Protein AF-A0A6P0Y0K9-F1 (afdb_monomer)

Foldseek 3Di:
DAPPPPDDDDDDDPDDPVVCLVCVVVQLVDQWDWDDDPVDIDIHGSVNDPDDDDPPDDQDDDDPPDDHPDDDDDPPPPPPDD

Structure (mmCIF, N/CA/C/O backbone):
data_AF-A0A6P0Y0K9-F1
#
_entry.id   AF-A0A6P0Y0K9-F1
#
loop_
_atom_site.group_PDB
_atom_site.id
_atom_site.type_symbol
_atom_site.label_atom_id
_atom_site.label_alt_id
_atom_site.label_comp_id
_atom_site.label_asy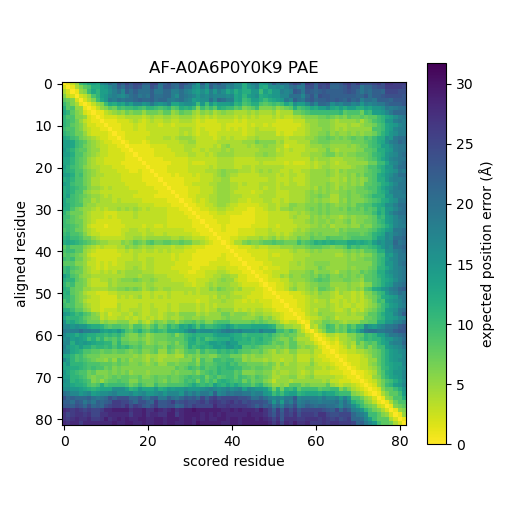m_id
_atom_site.label_entity_id
_atom_site.label_seq_id
_atom_site.pdbx_PDB_ins_code
_atom_site.Cartn_x
_atom_site.Cartn_y
_atom_site.Cartn_z
_atom_site.occupancy
_atom_site.B_iso_or_equiv
_atom_site.auth_seq_id
_atom_site.auth_comp_id
_atom_site.auth_asym_id
_atom_site.auth_atom_id
_atom_site.pdbx_PDB_model_num
ATOM 1 N N . MET A 1 1 ? -19.023 -4.361 -1.692 1.00 37.97 1 MET A N 1
ATOM 2 C CA . MET A 1 1 ? -17.998 -5.340 -1.277 1.00 37.97 1 MET A CA 1
ATOM 3 C C . MET A 1 1 ? -16.885 -4.568 -0.600 1.00 37.97 1 MET A C 1
ATOM 5 O O . MET A 1 1 ? -16.349 -3.659 -1.213 1.00 37.97 1 MET A O 1
ATOM 9 N N . TYR A 1 2 ? -16.605 -4.853 0.667 1.00 37.88 2 TYR A N 1
ATOM 10 C CA . TYR A 1 2 ? -15.500 -4.246 1.410 1.00 37.88 2 TYR A CA 1
ATOM 11 C C . TYR A 1 2 ? -14.619 -5.398 1.878 1.00 37.88 2 TYR A C 1
ATOM 13 O O . TYR A 1 2 ? -15.138 -6.389 2.392 1.00 37.88 2 TYR A O 1
ATOM 21 N N . TYR A 1 3 ? -13.312 -5.290 1.683 1.00 49.16 3 TYR A N 1
ATOM 22 C CA . TYR A 1 3 ? -12.360 -6.287 2.151 1.00 49.16 3 TYR A CA 1
ATOM 23 C C . TYR A 1 3 ? -12.271 -6.205 3.683 1.00 49.16 3 TYR A C 1
ATOM 25 O O . TYR A 1 3 ? -11.659 -5.289 4.221 1.00 49.16 3 TYR A O 1
ATOM 33 N N . ILE A 1 4 ? -12.941 -7.122 4.392 1.00 53.34 4 ILE A N 1
ATOM 34 C CA . ILE A 1 4 ? -12.880 -7.251 5.868 1.00 53.34 4 ILE A CA 1
ATOM 35 C C . ILE A 1 4 ? -12.060 -8.496 6.278 1.00 53.34 4 ILE A C 1
ATOM 37 O O . ILE A 1 4 ? -11.810 -8.736 7.450 1.00 53.34 4 ILE A O 1
ATOM 41 N N . ASN A 1 5 ? -11.570 -9.283 5.317 1.00 57.97 5 ASN A N 1
ATOM 42 C CA . ASN A 1 5 ? -11.055 -10.631 5.582 1.00 57.97 5 ASN A CA 1
ATOM 43 C C . ASN A 1 5 ? -9.544 -10.715 5.877 1.00 57.97 5 ASN A C 1
ATOM 45 O O . ASN A 1 5 ? -8.983 -11.804 5.851 1.00 57.97 5 ASN A O 1
ATOM 49 N N . GLY A 1 6 ? -8.857 -9.596 6.134 1.00 60.25 6 GLY A N 1
ATOM 50 C CA . GLY A 1 6 ? -7.424 -9.616 6.471 1.00 60.25 6 GLY A CA 1
ATOM 51 C C . GLY A 1 6 ? -6.501 -10.119 5.349 1.00 60.25 6 GLY A C 1
ATOM 52 O O . GLY A 1 6 ? -5.344 -10.444 5.608 1.00 60.25 6 GLY A O 1
ATOM 53 N N . HIS A 1 7 ? -6.994 -10.193 4.110 1.00 70.06 7 HIS A N 1
ATOM 54 C CA . HIS A 1 7 ? -6.176 -10.515 2.944 1.00 70.06 7 HIS A CA 1
ATOM 55 C C . HIS A 1 7 ? -5.233 -9.356 2.614 1.00 70.06 7 HIS A C 1
ATOM 57 O O . HIS A 1 7 ? -5.616 -8.189 2.677 1.00 70.06 7 HIS A O 1
ATOM 63 N N . SER A 1 8 ? -3.998 -9.702 2.257 1.00 78.19 8 SER A N 1
ATOM 64 C CA . SER A 1 8 ? -3.015 -8.761 1.727 1.00 78.19 8 SER A CA 1
ATOM 65 C C . SER A 1 8 ? -3.074 -8.778 0.202 1.00 78.19 8 SER A C 1
ATOM 67 O O . SER A 1 8 ? -3.072 -9.853 -0.398 1.00 78.19 8 SER A O 1
ATOM 69 N N . GLU A 1 9 ? -3.083 -7.599 -0.413 1.00 85.94 9 GLU A N 1
ATOM 70 C CA . GLU A 1 9 ? -2.961 -7.416 -1.859 1.00 85.94 9 GLU A CA 1
ATOM 71 C C . GLU A 1 9 ? -1.736 -6.554 -2.172 1.00 85.94 9 GLU A C 1
ATOM 73 O O . GLU A 1 9 ? -1.298 -5.735 -1.364 1.00 85.94 9 GLU A O 1
ATOM 78 N N . THR A 1 10 ? -1.140 -6.766 -3.344 1.00 88.75 10 THR A N 1
ATOM 79 C CA . THR A 1 10 ? 0.045 -6.032 -3.801 1.00 88.75 10 THR A CA 1
ATOM 80 C C . THR A 1 10 ? -0.220 -5.466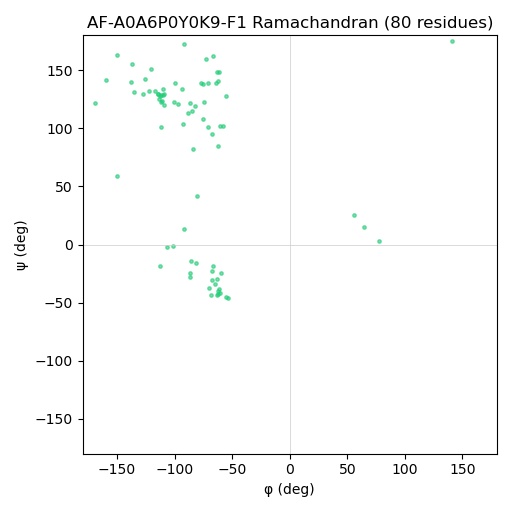 -5.184 1.00 88.75 10 THR A C 1
ATOM 82 O O . THR A 1 10 ? -0.615 -6.198 -6.086 1.00 88.75 10 THR A O 1
ATOM 85 N N . PHE A 1 11 ? 0.050 -4.173 -5.351 1.00 90.25 11 PHE A N 1
ATOM 86 C CA . PHE A 1 11 ? -0.141 -3.458 -6.607 1.00 90.25 11 PHE A CA 1
ATOM 87 C C . PHE A 1 11 ? 1.200 -2.944 -7.122 1.00 90.25 11 PHE A C 1
ATOM 89 O O . PHE A 1 11 ? 1.971 -2.335 -6.379 1.00 90.25 11 PHE A O 1
ATOM 96 N N . SER A 1 12 ? 1.472 -3.172 -8.405 1.00 90.50 12 SER A N 1
ATOM 97 C CA . SER A 1 12 ? 2.595 -2.542 -9.097 1.00 90.50 12 SER A CA 1
ATOM 98 C C . SER A 1 12 ? 2.150 -1.194 -9.643 1.00 90.50 12 SER A C 1
ATOM 100 O O . SER A 1 12 ? 1.202 -1.117 -10.420 1.00 90.50 12 SER A O 1
ATOM 102 N N . LEU A 1 13 ? 2.838 -0.131 -9.235 1.00 89.75 13 LEU A N 1
ATOM 103 C CA . LEU A 1 13 ? 2.551 1.221 -9.698 1.00 89.75 13 LEU A CA 1
ATOM 104 C C . LEU A 1 13 ? 3.543 1.622 -10.798 1.00 89.75 13 LEU A C 1
ATOM 106 O O . LEU A 1 13 ? 4.735 1.349 -10.655 1.00 89.75 13 LEU A O 1
ATOM 110 N N . PRO A 1 14 ? 3.097 2.304 -11.867 1.00 90.81 14 PRO A N 1
ATOM 111 C CA . PRO A 1 14 ? 3.963 2.759 -12.956 1.00 90.81 14 PRO A CA 1
ATOM 112 C C . PRO A 1 14 ? 4.709 4.058 -12.594 1.00 90.81 14 PRO A C 1
ATOM 114 O O . PRO A 1 14 ? 4.792 4.982 -13.399 1.00 90.81 14 PRO A O 1
ATOM 117 N N . ILE A 1 15 ? 5.218 4.156 -11.365 1.00 88.88 15 ILE A N 1
ATOM 118 C CA . ILE A 1 15 ? 5.950 5.316 -10.838 1.00 88.88 15 ILE A CA 1
ATOM 119 C C . ILE A 1 15 ? 7.167 4.842 -10.045 1.00 88.88 15 ILE A C 1
ATOM 121 O O . ILE A 1 15 ? 7.192 3.720 -9.532 1.00 88.88 15 ILE A O 1
ATOM 125 N N . SER A 1 16 ? 8.185 5.692 -9.925 1.00 87.50 16 SER A N 1
ATOM 126 C CA . SER A 1 16 ? 9.360 5.369 -9.114 1.00 87.50 16 SER A CA 1
ATOM 127 C C . SER A 1 16 ? 9.054 5.436 -7.615 1.00 87.50 16 SER A C 1
ATOM 129 O O . SER A 1 16 ? 8.119 6.112 -7.175 1.00 87.50 16 SER A O 1
ATOM 131 N N . SER A 1 17 ? 9.878 4.780 -6.794 1.00 84.44 17 SER A N 1
ATOM 132 C CA . SER A 1 17 ? 9.747 4.860 -5.335 1.00 84.44 17 SER A CA 1
ATOM 133 C C . SER A 1 17 ? 9.978 6.281 -4.806 1.00 84.44 17 SER A C 1
ATOM 135 O O . SER A 1 17 ? 9.356 6.662 -3.818 1.00 84.44 17 SER A O 1
ATOM 137 N N . GLN A 1 18 ? 10.805 7.091 -5.480 1.00 84.25 18 GLN A N 1
ATOM 138 C CA . GLN A 1 18 ? 11.002 8.507 -5.152 1.00 84.25 18 GLN A CA 1
ATOM 139 C C . GLN A 1 18 ? 9.751 9.343 -5.448 1.00 84.25 18 GLN A C 1
ATOM 141 O O . GLN A 1 18 ? 9.359 10.165 -4.627 1.00 84.25 18 GLN A O 1
ATOM 146 N N . GLN A 1 19 ? 9.098 9.119 -6.594 1.00 88.00 19 GLN A N 1
ATOM 147 C CA . GLN A 1 19 ? 7.832 9.788 -6.912 1.00 88.00 19 GLN A CA 1
ATOM 148 C C . GLN A 1 19 ? 6.748 9.398 -5.904 1.00 88.00 19 GLN A C 1
ATOM 150 O O . GLN A 1 19 ? 6.040 10.260 -5.384 1.00 88.00 19 GLN A O 1
ATOM 155 N N . PHE A 1 20 ? 6.668 8.107 -5.568 1.00 87.62 20 PHE A N 1
ATOM 156 C CA . PHE A 1 20 ? 5.728 7.621 -4.565 1.00 87.62 20 PHE A CA 1
ATOM 157 C C . PHE A 1 20 ? 5.990 8.229 -3.182 1.00 87.62 20 PHE A C 1
ATOM 159 O O . PHE A 1 20 ? 5.044 8.623 -2.507 1.00 87.62 20 PHE A O 1
ATOM 166 N N . GLN A 1 21 ? 7.258 8.381 -2.782 1.00 85.44 21 GLN A N 1
ATOM 167 C CA . GLN A 1 21 ? 7.637 9.021 -1.521 1.00 85.44 21 GLN A CA 1
ATOM 168 C C . GLN A 1 21 ? 7.048 10.430 -1.384 1.00 85.44 21 GLN A C 1
ATOM 170 O O . GLN A 1 21 ? 6.521 10.764 -0.326 1.00 85.44 21 GLN A O 1
ATOM 175 N N . THR A 1 22 ? 7.126 11.253 -2.431 1.00 86.12 22 THR A N 1
ATOM 176 C CA . THR A 1 22 ? 6.599 12.625 -2.399 1.00 86.12 22 THR A CA 1
ATOM 177 C C . THR A 1 22 ? 5.078 12.654 -2.236 1.00 86.12 22 THR A C 1
ATOM 179 O O . THR A 1 22 ? 4.548 13.542 -1.573 1.00 86.12 22 THR A O 1
ATOM 182 N N . MET A 1 23 ? 4.374 11.676 -2.806 1.00 88.56 23 MET A N 1
ATOM 183 C CA . MET A 1 23 ? 2.910 11.607 -2.770 1.00 88.56 23 MET A CA 1
ATOM 184 C C . MET A 1 23 ? 2.368 10.911 -1.517 1.00 88.56 23 MET A C 1
ATOM 186 O O . MET A 1 23 ? 1.230 11.165 -1.125 1.00 88.56 23 MET A O 1
ATOM 190 N N . LEU A 1 24 ? 3.160 10.040 -0.883 1.00 85.56 24 LEU A N 1
ATOM 191 C CA . LEU A 1 24 ? 2.717 9.175 0.210 1.00 85.56 24 LEU A CA 1
ATOM 192 C C . LEU A 1 24 ? 2.040 9.935 1.368 1.00 85.56 24 LEU A C 1
ATOM 194 O O . LEU A 1 24 ? 0.962 9.500 1.771 1.00 85.56 24 LEU A O 1
ATOM 198 N N . PRO A 1 25 ? 2.567 11.067 1.884 1.00 84.50 25 PRO A N 1
ATOM 199 C CA . PRO A 1 25 ? 1.906 11.792 2.970 1.00 84.50 25 PRO A CA 1
ATOM 200 C C . PRO A 1 25 ? 0.502 12.276 2.597 1.00 84.50 25 PRO A C 1
ATOM 202 O O . PRO A 1 25 ? -0.428 12.140 3.385 1.00 84.50 25 PRO A O 1
ATOM 205 N N . GLN A 1 26 ? 0.332 12.795 1.378 1.00 86.94 26 GLN A N 1
ATOM 206 C CA . GLN A 1 26 ? -0.972 13.242 0.884 1.00 86.94 26 GLN A CA 1
ATOM 207 C C . GLN A 1 26 ? -1.908 12.060 0.621 1.00 86.94 26 GLN A C 1
ATOM 209 O O . GLN A 1 26 ? -3.101 12.147 0.902 1.00 86.94 26 GLN A O 1
ATOM 214 N N . LEU A 1 27 ? -1.372 10.945 0.119 1.00 86.06 27 LEU A N 1
ATOM 215 C CA . LEU A 1 27 ? -2.127 9.720 -0.133 1.00 86.06 27 LEU A CA 1
ATOM 216 C C . LEU A 1 27 ? -2.708 9.137 1.162 1.00 86.06 27 LEU A C 1
ATOM 218 O O . LEU A 1 27 ? -3.871 8.747 1.186 1.00 86.06 27 LEU A O 1
ATOM 222 N N . LEU A 1 28 ? -1.921 9.121 2.243 1.00 82.69 28 LEU A N 1
ATOM 223 C CA . LEU A 1 28 ? -2.346 8.631 3.560 1.00 82.69 28 LEU A CA 1
ATOM 224 C C . LEU A 1 28 ? -3.427 9.505 4.216 1.00 82.69 28 LEU A C 1
ATOM 226 O O . LEU A 1 28 ? -4.113 9.036 5.119 1.00 82.69 28 LEU A O 1
ATOM 230 N N . GLN A 1 29 ? -3.595 10.752 3.767 1.00 87.31 29 GLN A N 1
ATOM 231 C CA . GLN A 1 29 ? -4.658 11.649 4.231 1.00 87.31 29 GLN A CA 1
ATOM 232 C C . GLN A 1 29 ? -5.977 11.462 3.467 1.00 87.31 29 GLN A C 1
ATOM 234 O O . GLN A 1 29 ? -7.011 11.961 3.909 1.00 87.31 29 GLN A O 1
ATOM 239 N N . GLN A 1 30 ? -5.968 10.768 2.324 1.00 90.94 30 GLN A N 1
ATOM 240 C CA . GLN A 1 30 ? -7.191 10.507 1.568 1.00 90.94 30 GLN A CA 1
ATOM 241 C C . GLN A 1 30 ? -7.998 9.386 2.234 1.00 90.94 30 GLN A C 1
ATOM 243 O O . GLN A 1 30 ? -7.412 8.378 2.622 1.00 90.94 30 GLN A O 1
ATOM 248 N N . PRO A 1 31 ? -9.337 9.487 2.316 1.00 90.38 31 PRO A N 1
ATOM 249 C CA . PRO A 1 31 ? -10.175 8.429 2.895 1.00 90.38 31 PRO A CA 1
ATOM 250 C C . PRO A 1 31 ? -10.195 7.146 2.046 1.00 90.38 31 PRO A C 1
ATOM 252 O O . PRO A 1 31 ? -10.470 6.054 2.551 1.00 90.38 31 PRO A O 1
ATOM 255 N N . TRP A 1 32 ? -9.893 7.272 0.750 1.00 91.06 32 TRP A N 1
ATOM 256 C CA . TRP A 1 32 ? -9.899 6.183 -0.218 1.00 91.06 32 TRP A CA 1
ATOM 257 C C . TRP A 1 32 ? -8.686 6.267 -1.142 1.00 91.06 32 TRP A C 1
ATOM 259 O O . TRP A 1 32 ? -8.338 7.342 -1.626 1.00 91.06 32 TRP A O 1
ATOM 269 N N . ILE A 1 33 ? -8.095 5.114 -1.447 1.00 89.56 33 ILE A N 1
ATOM 270 C CA . ILE A 1 33 ? -7.096 4.941 -2.504 1.00 89.56 33 ILE A CA 1
ATOM 271 C C . ILE A 1 33 ? -7.747 4.137 -3.624 1.00 89.56 33 ILE A C 1
ATOM 273 O O . ILE A 1 33 ? -8.322 3.080 -3.371 1.00 89.56 33 ILE A O 1
ATOM 277 N N . THR A 1 34 ? -7.657 4.634 -4.855 1.00 90.75 34 THR A N 1
ATOM 278 C CA . THR A 1 34 ? -8.251 3.985 -6.028 1.00 90.75 34 THR A CA 1
ATOM 279 C C . THR A 1 34 ? -7.156 3.492 -6.963 1.00 90.75 34 THR A C 1
ATOM 281 O O . THR A 1 34 ? -6.282 4.261 -7.358 1.00 90.75 34 THR A O 1
ATOM 284 N N . PHE A 1 35 ? -7.220 2.218 -7.332 1.00 91.06 35 PHE A N 1
ATOM 285 C CA . PHE A 1 35 ? -6.360 1.593 -8.328 1.00 91.06 35 PHE A CA 1
ATOM 286 C C . PHE A 1 35 ? -7.194 1.290 -9.567 1.00 91.06 35 PHE A C 1
ATOM 288 O O . PHE A 1 35 ? -8.161 0.530 -9.501 1.00 91.06 35 PHE A O 1
ATOM 295 N N . HIS A 1 36 ? -6.806 1.869 -10.698 1.00 92.44 36 HIS A N 1
ATOM 296 C CA . HIS A 1 36 ? -7.368 1.523 -11.997 1.00 92.44 36 HIS A CA 1
ATOM 297 C C . HIS A 1 36 ? -6.498 0.435 -12.621 1.00 92.44 36 HIS A C 1
ATOM 299 O O . HIS A 1 36 ? -5.378 0.699 -13.059 1.00 92.44 36 HIS A O 1
ATOM 305 N N . LEU A 1 37 ? -6.998 -0.796 -12.587 1.00 92.38 37 LEU A N 1
ATOM 306 C CA . LEU A 1 37 ? -6.390 -1.948 -13.241 1.00 92.38 37 LEU A CA 1
ATOM 307 C C . LEU A 1 37 ? -6.984 -2.095 -14.648 1.00 92.38 37 LEU A C 1
ATOM 309 O O . LEU A 1 37 ? -7.918 -1.385 -15.020 1.00 92.38 37 LEU A O 1
ATOM 313 N N . ILE A 1 38 ? -6.425 -3.006 -15.443 1.00 91.94 38 ILE A N 1
ATOM 314 C CA . ILE A 1 38 ? -6.822 -3.198 -16.848 1.00 91.94 38 ILE A CA 1
ATOM 315 C C . ILE A 1 38 ? -8.296 -3.621 -16.967 1.00 91.94 38 ILE A C 1
ATOM 317 O O . ILE A 1 38 ? -8.992 -3.194 -17.883 1.00 91.94 38 ILE A O 1
ATOM 321 N N . ASP A 1 39 ? -8.764 -4.455 -16.046 1.00 94.00 39 ASP A N 1
ATOM 322 C CA . ASP A 1 39 ? -10.065 -5.126 -16.064 1.00 94.00 39 ASP A CA 1
ATOM 323 C C . ASP A 1 39 ? -11.021 -4.648 -14.962 1.00 94.00 39 ASP A C 1
ATOM 325 O O . ASP A 1 39 ? -12.233 -4.845 -15.066 1.00 94.00 39 ASP A O 1
ATOM 329 N N . GLN A 1 40 ? -10.506 -3.999 -13.916 1.00 92.12 40 GLN A N 1
ATOM 330 C CA . GLN A 1 40 ? -11.310 -3.559 -12.780 1.00 92.12 40 GLN A CA 1
ATOM 331 C C . GLN A 1 40 ? -10.767 -2.301 -12.100 1.00 92.12 40 GLN A C 1
ATOM 333 O O . GLN A 1 40 ? -9.609 -1.915 -12.242 1.00 92.12 40 GLN A O 1
ATOM 338 N N . THR A 1 41 ? -11.621 -1.666 -11.298 1.00 92.69 41 THR A N 1
ATOM 339 C CA . THR A 1 41 ? -11.218 -0.607 -10.368 1.00 92.69 41 THR A CA 1
ATOM 340 C C . THR A 1 41 ? -11.319 -1.129 -8.942 1.00 92.69 4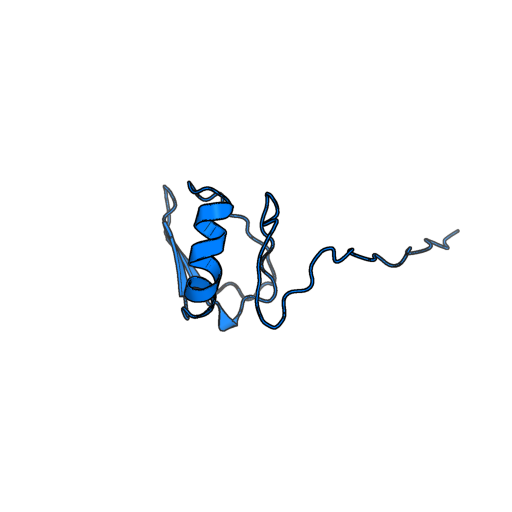1 THR A C 1
ATOM 342 O O . THR A 1 41 ? -12.348 -1.678 -8.550 1.00 92.69 41 THR A O 1
ATOM 345 N N . VAL A 1 42 ? -10.252 -0.951 -8.167 1.00 90.81 42 VAL A N 1
ATOM 346 C CA . VAL A 1 42 ? -10.184 -1.349 -6.758 1.00 90.81 42 VAL A CA 1
ATOM 347 C C . VAL A 1 42 ? -10.112 -0.096 -5.897 1.00 90.81 42 VAL A C 1
ATOM 349 O O . VAL A 1 42 ? -9.198 0.707 -6.054 1.00 90.81 42 VAL A O 1
ATOM 352 N N . CYS A 1 43 ? -11.055 0.059 -4.967 1.00 90.19 43 CYS A N 1
ATOM 353 C CA . CYS A 1 43 ? -11.064 1.156 -3.999 1.00 90.19 43 CYS A CA 1
ATOM 354 C C . CYS A 1 43 ? -10.780 0.614 -2.595 1.00 90.19 43 CYS A C 1
ATOM 356 O O . CYS A 1 43 ? -11.513 -0.244 -2.097 1.00 90.19 43 CYS A O 1
ATOM 358 N N . ILE A 1 44 ? -9.744 1.136 -1.942 1.00 87.88 44 ILE A N 1
ATOM 359 C CA . ILE A 1 44 ? -9.305 0.728 -0.605 1.00 87.88 44 ILE A CA 1
ATOM 360 C C . ILE A 1 44 ? -9.535 1.881 0.370 1.00 87.88 44 ILE A C 1
ATOM 362 O O . ILE A 1 44 ? -9.046 2.984 0.149 1.00 87.88 44 ILE A O 1
ATOM 366 N N . SER A 1 45 ? -10.270 1.626 1.454 1.00 88.00 45 SER A N 1
ATOM 367 C CA . SER A 1 45 ? -10.435 2.587 2.554 1.00 88.00 45 SER A CA 1
ATOM 368 C C . SER A 1 45 ? -9.156 2.638 3.381 1.00 88.00 45 SER A C 1
ATOM 370 O O . SER A 1 45 ? -8.742 1.608 3.915 1.00 88.00 45 SER A O 1
ATOM 372 N N . THR A 1 46 ? -8.552 3.817 3.518 1.00 86.19 46 THR A N 1
ATOM 373 C CA . THR A 1 46 ? -7.320 4.000 4.308 1.00 86.19 46 THR A CA 1
ATOM 374 C C . THR A 1 46 ? -7.549 3.791 5.802 1.00 86.19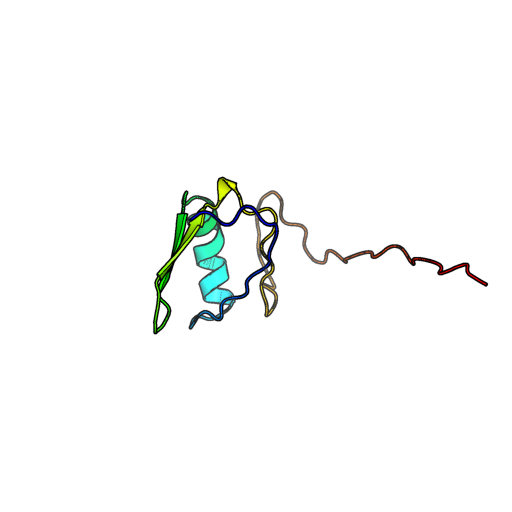 46 THR A C 1
ATOM 376 O O . THR A 1 46 ? -6.677 3.248 6.471 1.00 86.19 46 THR A O 1
ATOM 379 N N . GL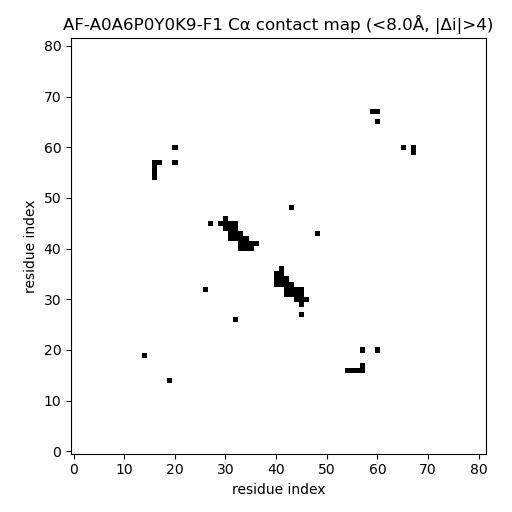U A 1 47 ? -8.749 4.089 6.307 1.00 86.44 47 GLU A N 1
ATOM 380 C CA .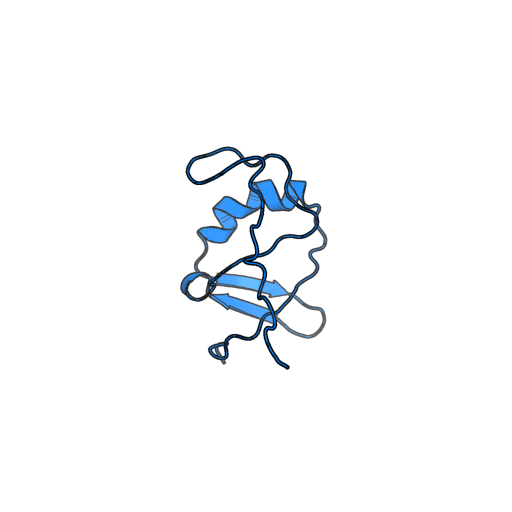 GLU A 1 47 ? -9.147 3.854 7.706 1.00 86.44 47 GLU A CA 1
ATOM 381 C C . GLU A 1 47 ? -9.076 2.375 8.118 1.00 86.44 47 GLU A C 1
ATOM 383 O O . GLU A 1 47 ? -8.947 2.058 9.299 1.00 86.44 47 GLU A O 1
ATOM 388 N N . LYS A 1 48 ? -9.167 1.454 7.149 1.00 84.44 48 LYS A N 1
ATOM 389 C CA . LYS A 1 48 ? -9.131 0.000 7.380 1.00 84.44 48 LYS A CA 1
ATOM 390 C C . LYS A 1 48 ? -7.777 -0.632 7.054 1.00 84.44 48 LYS A C 1
ATOM 392 O O . LYS A 1 48 ? -7.612 -1.840 7.226 1.00 84.44 48 LYS A O 1
ATOM 397 N N . VAL A 1 49 ? -6.807 0.151 6.579 1.00 82.69 49 VAL A N 1
ATOM 398 C CA . VAL A 1 49 ? -5.463 -0.341 6.262 1.00 82.69 49 VAL A CA 1
ATOM 399 C C . VAL A 1 49 ? -4.631 -0.401 7.538 1.00 82.69 49 VAL A C 1
ATOM 401 O O . VAL A 1 49 ? -4.370 0.612 8.174 1.00 82.69 49 VAL A O 1
ATOM 404 N N . MET A 1 50 ? -4.164 -1.600 7.895 1.00 81.75 50 MET A N 1
ATOM 405 C CA . MET A 1 50 ? -3.351 -1.788 9.103 1.00 81.75 50 MET A CA 1
ATOM 406 C C . MET A 1 50 ? -1.859 -1.555 8.892 1.00 81.75 50 MET A C 1
ATOM 408 O O . MET A 1 50 ? -1.147 -1.202 9.828 1.00 81.75 50 MET A O 1
ATOM 412 N N . LYS A 1 51 ? -1.367 -1.779 7.672 1.00 85.00 51 LYS A N 1
ATOM 413 C CA . LYS A 1 51 ? 0.045 -1.627 7.321 1.00 85.00 51 LYS A CA 1
ATOM 414 C C . LYS A 1 51 ? 0.186 -1.464 5.813 1.00 85.00 51 LYS A C 1
ATOM 416 O O . LYS A 1 51 ? -0.471 -2.179 5.063 1.00 85.00 51 LYS A O 1
ATOM 421 N N . ILE A 1 52 ? 1.101 -0.596 5.388 1.00 83.56 52 ILE A N 1
ATOM 422 C CA . ILE A 1 52 ? 1.547 -0.495 3.995 1.00 83.56 52 ILE A CA 1
ATOM 423 C C . ILE A 1 52 ? 3.018 -0.901 3.931 1.00 83.56 52 ILE A C 1
ATOM 425 O O . ILE A 1 52 ? 3.841 -0.401 4.697 1.00 83.56 52 ILE A O 1
ATOM 429 N N . GLU A 1 53 ? 3.350 -1.815 3.021 1.00 87.94 53 GLU A N 1
ATOM 430 C CA . GLU A 1 53 ? 4.728 -2.221 2.737 1.00 87.94 53 GLU A CA 1
ATOM 431 C C . GLU A 1 53 ? 5.117 -1.746 1.337 1.00 87.94 53 GLU A C 1
ATOM 433 O O . GLU A 1 53 ? 4.409 -2.005 0.369 1.00 87.94 53 GLU A O 1
ATOM 438 N N . ILE A 1 54 ? 6.253 -1.054 1.230 1.00 86.19 54 ILE A N 1
ATOM 439 C CA . ILE A 1 54 ? 6.718 -0.437 -0.017 1.00 86.19 54 ILE A CA 1
ATOM 440 C C . ILE A 1 54 ? 8.007 -1.127 -0.457 1.00 86.19 54 ILE A C 1
ATOM 442 O O . ILE A 1 54 ? 8.942 -1.276 0.335 1.00 86.19 54 ILE A O 1
ATOM 446 N N . LYS A 1 55 ? 8.057 -1.554 -1.723 1.00 86.06 55 LYS A N 1
ATOM 447 C CA . LYS A 1 55 ? 9.237 -2.157 -2.353 1.00 86.06 55 LYS A CA 1
ATOM 448 C C . LYS A 1 55 ? 9.440 -1.545 -3.749 1.00 86.06 55 LYS A C 1
ATOM 450 O O . LYS A 1 55 ? 8.476 -1.522 -4.509 1.00 86.06 55 LYS A O 1
ATOM 455 N N . PRO A 1 56 ? 10.657 -1.095 -4.115 1.00 84.00 56 PRO A N 1
ATOM 456 C CA . PRO A 1 56 ? 11.875 -1.052 -3.293 1.00 84.00 56 PRO A CA 1
ATOM 457 C C . PRO A 1 56 ? 11.762 -0.054 -2.119 1.00 84.00 56 PRO A C 1
ATOM 459 O O . PRO A 1 56 ? 10.863 0.790 -2.131 1.00 84.00 56 PRO A O 1
ATOM 462 N N . PRO A 1 57 ? 12.625 -0.157 -1.087 1.00 83.69 57 PRO A N 1
ATOM 463 C CA . PRO A 1 57 ? 12.546 0.711 0.087 1.00 83.69 57 PRO A CA 1
ATOM 464 C C . PRO A 1 57 ? 12.736 2.189 -0.275 1.00 83.69 57 PRO A C 1
ATOM 466 O O . PRO A 1 57 ? 13.476 2.542 -1.196 1.00 83.69 57 PRO A O 1
ATOM 469 N N . ILE A 1 58 ? 12.077 3.055 0.493 1.00 83.56 58 ILE A N 1
ATOM 470 C CA . ILE A 1 58 ? 12.236 4.506 0.413 1.00 83.56 58 ILE A CA 1
ATOM 471 C C . ILE A 1 58 ? 13.379 4.911 1.349 1.00 83.56 58 ILE A C 1
ATOM 473 O O . ILE A 1 58 ? 13.263 4.777 2.564 1.00 83.56 58 ILE A O 1
ATOM 477 N N . ASN A 1 59 ? 14.492 5.393 0.793 1.00 72.12 59 ASN A N 1
ATOM 478 C CA . ASN A 1 59 ? 15.749 5.506 1.541 1.00 7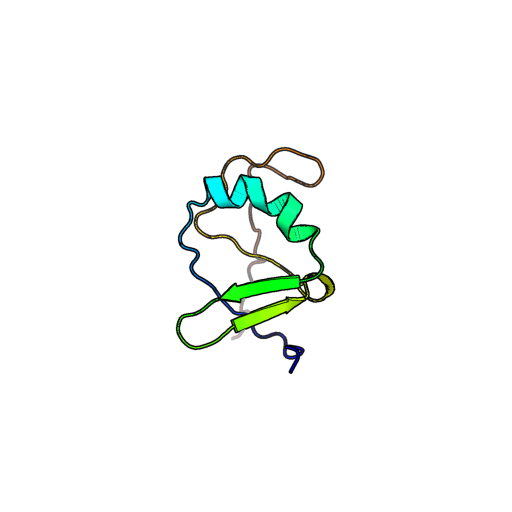2.12 59 ASN A CA 1
ATOM 479 C C . ASN A 1 59 ? 15.871 6.750 2.444 1.00 72.12 59 ASN A C 1
ATOM 481 O O . ASN A 1 59 ? 16.754 6.770 3.296 1.00 72.12 59 ASN A O 1
ATOM 485 N N . GLN A 1 60 ? 15.045 7.793 2.279 1.00 68.56 60 GLN A N 1
ATOM 486 C CA . GLN A 1 60 ? 15.227 9.069 2.997 1.00 68.56 60 GLN A CA 1
ATOM 487 C C . GLN A 1 60 ? 13.909 9.814 3.264 1.00 68.56 60 GLN A C 1
ATOM 489 O O . GLN A 1 60 ? 13.733 10.949 2.822 1.00 68.56 60 GLN A O 1
ATOM 494 N N . MET A 1 61 ? 12.960 9.203 3.977 1.00 74.31 61 MET A N 1
ATOM 495 C CA . MET A 1 61 ? 11.858 9.993 4.545 1.00 74.31 61 MET A CA 1
ATOM 496 C C . MET A 1 61 ? 12.354 10.778 5.767 1.00 74.31 61 MET A C 1
ATOM 498 O O . MET A 1 61 ? 13.122 10.254 6.571 1.00 74.31 61 MET A O 1
ATOM 502 N N . GLN A 1 62 ? 11.930 12.036 5.890 1.00 72.50 62 GLN A N 1
ATOM 503 C CA . GLN A 1 62 ? 12.217 12.911 7.030 1.00 72.50 62 GLN A CA 1
ATOM 504 C C . GLN A 1 62 ? 10.897 13.445 7.591 1.00 72.50 62 GLN A C 1
ATOM 506 O O . GLN A 1 62 ? 9.978 13.722 6.820 1.00 72.50 62 GLN A O 1
ATOM 511 N N . GLY A 1 63 ? 10.801 13.576 8.915 1.00 76.00 63 GLY A N 1
ATOM 512 C CA . GLY A 1 63 ? 9.601 14.058 9.603 1.00 76.00 63 GLY A CA 1
ATOM 513 C C . GLY A 1 63 ? 9.324 13.317 10.910 1.00 76.00 63 GLY A C 1
ATOM 514 O O . GLY A 1 63 ? 10.015 12.356 11.257 1.00 76.00 63 GLY A O 1
ATOM 515 N N . GLU A 1 64 ? 8.311 13.774 11.643 1.00 77.06 64 GLU A N 1
ATOM 516 C CA . GLU A 1 64 ? 7.866 13.123 12.877 1.00 77.06 64 GLU A CA 1
ATOM 517 C C . GLU A 1 64 ? 7.366 11.695 12.609 1.00 77.06 64 GLU A C 1
ATOM 519 O O . GLU A 1 64 ? 6.729 11.416 11.595 1.00 77.06 64 GLU A O 1
ATOM 524 N N . GLY A 1 65 ? 7.679 10.769 13.521 1.00 80.88 65 GLY A N 1
ATOM 525 C CA . GLY A 1 65 ? 7.297 9.358 13.401 1.00 80.88 65 GLY A CA 1
ATOM 526 C C . GLY A 1 65 ? 8.148 8.526 12.431 1.00 80.88 65 GLY A C 1
ATOM 527 O O . GLY A 1 65 ? 7.868 7.340 12.253 1.00 80.88 65 GLY A O 1
ATOM 528 N N . ILE A 1 66 ? 9.195 9.100 11.826 1.00 84.69 66 ILE A N 1
ATOM 529 C CA . ILE A 1 66 ? 10.119 8.379 10.940 1.00 84.69 66 ILE A CA 1
ATOM 530 C C . ILE A 1 66 ? 11.411 8.028 11.685 1.00 84.69 66 ILE A C 1
ATOM 532 O O . ILE A 1 66 ? 12.134 8.899 12.161 1.00 84.69 66 ILE A O 1
ATOM 536 N N . PHE A 1 67 ? 11.735 6.734 11.729 1.00 84.69 67 PHE A N 1
ATOM 537 C CA . PHE A 1 67 ? 12.944 6.213 12.370 1.00 84.69 67 PHE A CA 1
ATOM 538 C C . PHE A 1 67 ? 13.910 5.658 11.320 1.00 84.69 67 PHE A C 1
ATOM 540 O O . PHE A 1 67 ? 13.736 4.543 10.812 1.00 84.69 67 PHE A O 1
ATOM 547 N N . ALA A 1 68 ? 14.937 6.440 10.986 1.00 82.69 68 ALA A N 1
ATOM 548 C CA . ALA A 1 68 ? 15.963 6.040 10.027 1.00 82.69 68 ALA A CA 1
ATOM 549 C C . ALA A 1 68 ? 16.763 4.820 10.520 1.00 82.69 68 ALA A C 1
ATOM 551 O O . ALA A 1 68 ? 16.981 4.652 11.717 1.00 82.69 68 ALA A O 1
ATOM 552 N N . ASN A 1 69 ? 17.225 3.982 9.584 1.00 82.38 69 ASN A N 1
ATOM 553 C CA . ASN A 1 69 ? 18.059 2.799 9.856 1.00 82.38 69 ASN A CA 1
ATOM 554 C C . ASN A 1 69 ? 17.455 1.790 10.855 1.00 82.38 69 ASN A C 1
ATOM 556 O O . ASN A 1 69 ? 18.182 1.026 11.491 1.00 82.38 69 ASN A O 1
ATOM 560 N N . SER A 1 70 ? 16.126 1.763 10.983 1.00 84.25 70 SER A N 1
ATOM 561 C CA . SER A 1 70 ? 15.424 0.785 11.814 1.00 84.25 70 SER A CA 1
ATOM 562 C C . SER A 1 70 ? 15.624 -0.637 11.292 1.00 84.25 70 SER A C 1
ATOM 564 O O . SER A 1 70 ? 15.551 -0.890 10.089 1.00 84.25 70 SER A O 1
ATOM 566 N N . GLN A 1 71 ? 15.826 -1.586 12.205 1.00 82.19 71 GLN A N 1
ATOM 567 C CA . GLN A 1 71 ? 15.972 -3.003 11.878 1.00 82.19 71 GLN A CA 1
ATOM 568 C C . GLN A 1 71 ? 14.752 -3.784 12.354 1.00 82.19 71 GLN A C 1
ATOM 570 O O . GLN A 1 71 ? 14.301 -3.635 13.491 1.00 82.19 71 GLN A O 1
ATOM 575 N N . ARG A 1 72 ? 14.223 -4.659 11.494 1.00 84.44 72 ARG A N 1
ATOM 576 C CA . ARG A 1 72 ? 13.163 -5.585 11.894 1.00 84.44 72 ARG A CA 1
ATOM 577 C C . ARG A 1 72 ? 13.771 -6.698 12.741 1.00 84.44 72 ARG A C 1
ATOM 579 O O . ARG A 1 72 ? 14.424 -7.591 12.210 1.00 84.44 72 ARG A O 1
ATOM 586 N N . ILE A 1 73 ? 13.500 -6.680 14.041 1.00 84.19 73 ILE A N 1
ATOM 587 C CA . ILE A 1 73 ? 13.832 -7.799 14.921 1.00 84.19 73 ILE A CA 1
ATOM 588 C C . ILE A 1 73 ? 12.692 -8.811 14.851 1.00 84.19 73 ILE A C 1
ATOM 590 O O . ILE A 1 73 ? 11.562 -8.523 15.240 1.00 84.19 73 ILE A O 1
ATOM 594 N N . THR A 1 74 ? 12.984 -10.001 14.334 1.00 75.69 74 THR A N 1
ATOM 595 C CA . THR A 1 74 ? 12.073 -11.143 14.449 1.00 75.69 74 THR A CA 1
ATOM 596 C C . THR A 1 74 ? 12.557 -11.968 15.635 1.00 75.69 74 THR A C 1
ATOM 598 O O . THR A 1 74 ? 13.715 -12.390 15.613 1.00 75.69 74 THR A O 1
ATOM 601 N N . PRO A 1 75 ? 11.741 -12.188 16.681 1.00 69.25 75 PRO A N 1
ATOM 602 C CA . PRO A 1 75 ? 12.124 -13.096 17.750 1.00 69.25 75 PRO A CA 1
ATOM 603 C C . PRO A 1 75 ? 12.451 -14.456 17.134 1.00 69.25 75 PRO A C 1
ATOM 605 O O . PRO A 1 75 ? 11.653 -14.990 16.362 1.00 69.25 75 PRO A O 1
AT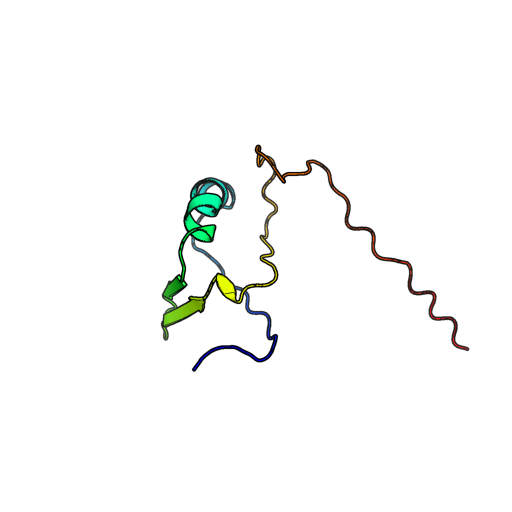OM 608 N N . LEU A 1 76 ? 13.624 -15.007 17.451 1.00 71.38 76 LEU A N 1
ATOM 609 C CA . LEU A 1 76 ? 13.952 -16.391 17.126 1.00 71.38 76 LEU A CA 1
ATOM 610 C C . LEU A 1 76 ? 12.893 -17.279 17.784 1.00 71.38 76 LEU A C 1
ATOM 612 O O . LEU A 1 76 ? 12.939 -17.516 18.992 1.00 71.38 76 LEU A O 1
ATOM 616 N N . GLN A 1 77 ? 11.931 -17.767 17.000 1.00 59.94 77 GLN A N 1
ATOM 617 C CA . GLN A 1 77 ? 11.088 -18.871 17.425 1.00 59.94 77 GLN A CA 1
ATOM 618 C C . GLN A 1 77 ? 12.007 -20.087 17.499 1.00 59.94 77 GLN A C 1
ATOM 620 O O . GLN A 1 77 ? 12.301 -20.729 16.491 1.00 59.94 77 GLN A O 1
ATOM 625 N N . ARG A 1 78 ? 12.539 -20.373 18.694 1.00 58.84 78 ARG A N 1
ATOM 626 C CA . ARG A 1 78 ? 13.094 -21.696 18.962 1.00 58.84 78 ARG A CA 1
ATOM 627 C C . ARG A 1 78 ? 11.932 -22.662 18.784 1.00 58.84 78 ARG A C 1
ATOM 629 O O . ARG A 1 78 ? 11.101 -22.785 19.681 1.00 58.84 78 ARG A O 1
ATOM 636 N N . ASN A 1 79 ? 11.885 -23.343 17.645 1.00 51.00 79 ASN A N 1
ATOM 637 C CA . ASN A 1 79 ? 11.182 -24.611 17.539 1.00 51.00 79 ASN A CA 1
ATOM 638 C C . ASN A 1 79 ? 11.876 -25.583 18.498 1.00 51.00 79 ASN A C 1
ATOM 640 O O . ASN A 1 79 ? 12.792 -26.310 18.129 1.00 51.00 79 ASN A O 1
ATOM 644 N N . ALA A 1 80 ? 11.479 -25.534 19.767 1.00 58.44 80 ALA A N 1
ATOM 645 C CA . ALA A 1 80 ? 11.745 -26.580 20.732 1.00 58.44 80 ALA A CA 1
ATOM 646 C C . ALA A 1 80 ? 10.645 -27.630 20.560 1.00 58.44 80 ALA A C 1
ATOM 648 O O . ALA A 1 80 ? 9.615 -27.591 21.228 1.00 58.44 80 ALA A O 1
ATOM 649 N N . THR A 1 81 ? 10.812 -28.509 19.576 1.00 55.91 81 THR A N 1
ATOM 650 C CA . THR A 1 81 ? 10.075 -29.776 19.436 1.00 55.91 81 THR A CA 1
ATOM 651 C C . THR A 1 81 ? 10.783 -30.572 18.334 1.00 55.91 81 THR A C 1
ATOM 653 O O . THR A 1 81 ? 10.912 -30.061 17.229 1.00 55.91 81 THR A O 1
ATOM 656 N N . ARG A 1 82 ? 11.299 -31.783 18.540 1.00 48.09 82 ARG A N 1
ATOM 657 C CA . ARG A 1 82 ? 11.303 -32.704 19.681 1.00 48.09 82 ARG A CA 1
ATOM 658 C C . ARG A 1 82 ? 12.519 -33.616 19.533 1.00 48.09 82 ARG A C 1
ATOM 660 O O . ARG A 1 82 ? 12.868 -33.893 18.365 1.00 48.09 82 ARG A O 1
#

pLDDT: mean 80.15, std 13.09, range [37.88, 94.0]

Sequence (82 aa):
MYYINGHSETFSLPISSQQFQTMLPQLLQQPWITFHLIDQTVCISTEKVMKIEIKPPINQMQGEGIFANSQRITPLQRNATR

Solvent-accessible surface area (backbone atoms only — not comparable to full-atom values): 6066 Å² total; per-residue (Å²): 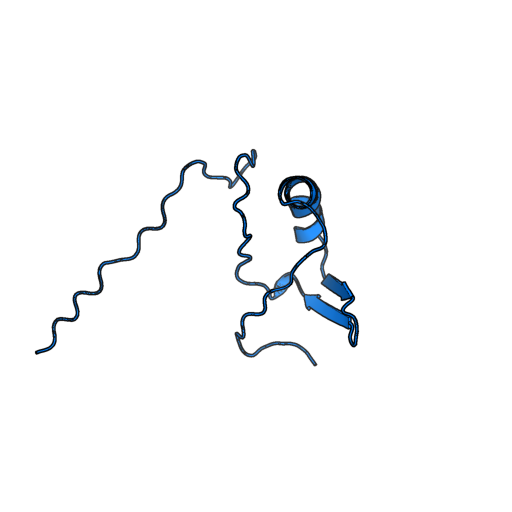140,75,95,80,79,82,77,86,85,87,82,89,66,101,64,52,56,68,60,47,58,72,45,43,70,63,55,72,70,35,69,58,48,77,46,82,53,98,88,49,75,48,78,45,53,47,90,75,59,90,79,87,87,71,81,70,75,74,91,77,81,83,61,90,96,60,70,82,91,70,75,88,82,73,80,83,77,74,79,85,74,133

Secondary structure (DSSP, 8-state):
----S--------SS-HHHHHHHHHHHHTSSEEEEE-SS-EEEEEGGG------SS--S---STT--TT-------------

Mean predicted aligned error: 8.41 Å

Nearest PDB structures (foldseek):
  7oyc-assembly1_E1  TM=2.425E-01  e=5.098E+00  Xenopus laevis
  6yxy-assembly1_BV  TM=2.412E-01  e=5.855E+00  Trypanosoma brucei brucei
  6mtb-assembly1_E  TM=2.265E-01  e=5.463E+00  Oryctolagus cuniculus

Radius of gyration: 16.56 Å; Cα contacts (8 Å, |Δi|>4): 36; chains: 1; bounding box: 36×47×38 Å